Protein AF-A0A7C3UJN8-F1 (afdb_monomer_lite)

Structure (mmCIF, N/CA/C/O backbone):
data_AF-A0A7C3UJN8-F1
#
_entry.id   AF-A0A7C3UJN8-F1
#
loop_
_atom_site.group_PDB
_atom_site.id
_atom_site.type_symbol
_atom_site.label_atom_id
_atom_site.label_alt_id
_atom_site.label_comp_id
_atom_site.label_asym_id
_atom_site.label_entity_id
_atom_site.label_seq_id
_atom_site.pdbx_PDB_ins_code
_atom_site.Cartn_x
_atom_site.Cartn_y
_atom_site.Cartn_z
_atom_site.occupancy
_atom_site.B_iso_or_equiv
_atom_site.auth_seq_id
_atom_site.auth_comp_id
_atom_site.auth_asym_id
_atom_site.auth_atom_id
_atom_site.pdbx_PDB_model_num
ATOM 1 N N . MET A 1 1 ? -2.381 -11.479 0.825 1.00 77.56 1 MET A N 1
ATOM 2 C CA . MET A 1 1 ? -1.790 -10.178 0.413 1.00 77.56 1 MET A CA 1
ATOM 3 C C . MET A 1 1 ? -0.563 -10.328 -0.501 1.00 77.56 1 MET A C 1
ATOM 5 O O . MET A 1 1 ? -0.511 -9.658 -1.526 1.00 77.56 1 MET A O 1
ATOM 9 N N . ASN A 1 2 ? 0.397 -11.218 -0.202 1.00 81.31 2 ASN A N 1
ATOM 10 C CA . ASN A 1 2 ? 1.590 -11.424 -1.048 1.00 81.31 2 ASN A CA 1
ATOM 11 C C . ASN A 1 2 ? 1.284 -11.846 -2.494 1.00 81.31 2 ASN A C 1
ATOM 13 O O . ASN A 1 2 ? 1.947 -11.371 -3.415 1.00 81.31 2 ASN A O 1
ATOM 17 N N . ASP A 1 3 ? 0.260 -12.670 -2.714 1.00 87.62 3 ASP A N 1
ATOM 18 C CA . ASP A 1 3 ? -0.104 -13.118 -4.065 1.00 87.62 3 ASP A CA 1
ATOM 19 C C . ASP A 1 3 ? -0.568 -11.958 -4.951 1.00 87.62 3 ASP A C 1
ATOM 21 O O . ASP A 1 3 ? -0.129 -11.833 -6.093 1.00 87.62 3 ASP A O 1
ATOM 25 N N . THR A 1 4 ? -1.359 -11.036 -4.396 1.00 87.38 4 THR A N 1
ATOM 26 C CA . THR A 1 4 ? -1.788 -9.804 -5.073 1.00 87.38 4 THR A CA 1
ATOM 27 C C . THR A 1 4 ? -0.595 -8.928 -5.454 1.00 87.38 4 THR A C 1
ATOM 29 O O . THR A 1 4 ? -0.540 -8.397 -6.563 1.00 87.38 4 THR A O 1
ATOM 32 N N . LEU A 1 5 ? 0.397 -8.804 -4.566 1.00 85.44 5 LEU A N 1
ATOM 33 C CA . LEU A 1 5 ? 1.617 -8.037 -4.834 1.00 85.44 5 LEU A CA 1
ATOM 34 C C . LEU A 1 5 ? 2.455 -8.681 -5.941 1.00 85.44 5 LEU A C 1
ATOM 36 O O . LEU A 1 5 ? 2.930 -7.990 -6.842 1.00 85.44 5 LEU A O 1
ATOM 40 N N . ASN A 1 6 ? 2.618 -10.004 -5.898 1.00 88.62 6 ASN A N 1
ATOM 41 C CA . ASN A 1 6 ? 3.341 -10.751 -6.923 1.00 88.62 6 ASN A CA 1
ATOM 42 C C . ASN A 1 6 ? 2.654 -10.631 -8.285 1.00 88.62 6 ASN A C 1
ATOM 44 O O . ASN A 1 6 ? 3.326 -10.410 -9.294 1.00 88.62 6 ASN A O 1
ATOM 48 N N . PHE A 1 7 ? 1.324 -10.690 -8.306 1.00 90.75 7 PHE A N 1
ATOM 49 C CA . PHE A 1 7 ? 0.533 -10.479 -9.510 1.00 90.75 7 PHE A CA 1
ATOM 50 C C . PHE A 1 7 ? 0.689 -9.053 -10.060 1.00 90.75 7 PHE A C 1
ATOM 52 O O . PHE A 1 7 ? 0.970 -8.881 -11.244 1.00 90.75 7 PHE A O 1
ATOM 59 N N . ALA A 1 8 ? 0.629 -8.027 -9.206 1.00 88.69 8 ALA A N 1
ATOM 60 C CA . ALA A 1 8 ? 0.863 -6.642 -9.616 1.00 88.69 8 ALA A CA 1
ATOM 61 C C . ALA A 1 8 ? 2.279 -6.429 -10.190 1.00 88.69 8 ALA A C 1
ATOM 63 O O . ALA A 1 8 ? 2.447 -5.751 -11.203 1.00 88.69 8 ALA A O 1
ATOM 64 N N . ILE A 1 9 ? 3.305 -7.046 -9.589 1.00 87.50 9 ILE A N 1
ATOM 65 C CA . ILE A 1 9 ? 4.685 -7.006 -10.105 1.00 87.50 9 ILE A CA 1
ATOM 66 C C . ILE A 1 9 ? 4.787 -7.713 -11.459 1.00 87.50 9 ILE A C 1
ATOM 68 O O . ILE A 1 9 ? 5.512 -7.242 -12.337 1.00 87.50 9 ILE A O 1
ATOM 72 N N . LYS A 1 10 ? 4.093 -8.842 -11.631 1.00 90.81 10 LYS A N 1
ATOM 73 C CA . LYS A 1 10 ? 4.037 -9.561 -12.906 1.00 90.81 10 LYS A CA 1
ATOM 74 C C . LYS A 1 10 ? 3.455 -8.659 -13.997 1.00 90.81 10 LYS A C 1
ATOM 76 O O . LYS A 1 10 ? 4.122 -8.450 -15.006 1.00 90.81 10 LYS A O 1
ATOM 81 N N . LEU A 1 11 ? 2.301 -8.035 -13.747 1.00 89.94 11 LEU A N 1
ATOM 82 C CA . LEU A 1 11 ? 1.671 -7.103 -14.690 1.00 89.94 11 LEU A CA 1
ATOM 83 C C . LEU A 1 11 ? 2.565 -5.901 -15.014 1.00 89.94 11 LEU A C 1
ATOM 85 O O . LEU A 1 11 ? 2.700 -5.531 -16.177 1.00 89.94 11 LEU A O 1
ATOM 89 N N . MET A 1 12 ? 3.229 -5.329 -14.006 1.00 87.69 12 MET A N 1
ATOM 90 C CA . MET A 1 12 ? 4.186 -4.234 -14.197 1.00 87.69 12 MET A CA 1
ATOM 91 C C . MET A 1 12 ? 5.304 -4.613 -15.175 1.00 87.69 12 MET A C 1
ATOM 93 O O . MET A 1 12 ? 5.686 -3.804 -16.017 1.00 87.69 12 MET A O 1
ATOM 97 N N . LYS A 1 13 ? 5.831 -5.838 -15.076 1.00 84.94 13 LYS A N 1
ATOM 98 C CA . LYS A 1 13 ? 6.906 -6.317 -15.952 1.00 84.94 13 LYS A CA 1
ATOM 99 C C . LYS A 1 13 ? 6.413 -6.666 -17.353 1.00 84.94 13 LYS A C 1
ATOM 101 O O . LYS A 1 13 ? 7.090 -6.320 -18.313 1.00 84.94 13 LYS A O 1
ATOM 106 N N . GLU A 1 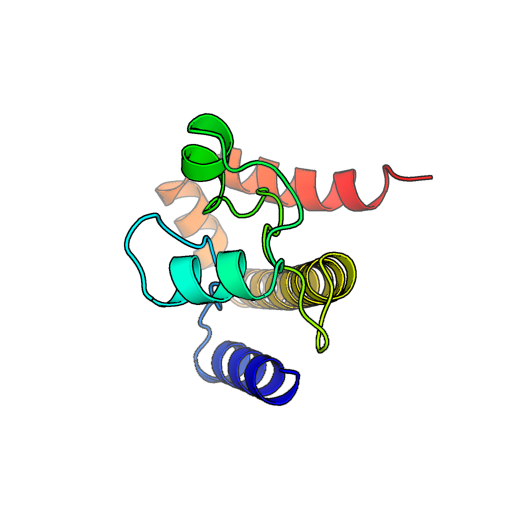14 ? 5.274 -7.347 -17.456 1.00 89.88 14 GLU A N 1
ATOM 107 C CA . GLU A 1 14 ? 4.733 -7.838 -18.731 1.00 89.88 14 GLU A CA 1
ATOM 108 C C . GLU A 1 14 ? 4.156 -6.711 -19.590 1.00 89.88 14 GLU A C 1
ATOM 110 O O . GLU A 1 14 ? 4.409 -6.665 -20.790 1.00 89.88 14 GLU A O 1
ATOM 115 N N . TYR A 1 15 ? 3.433 -5.774 -18.975 1.00 86.00 15 TYR A N 1
ATOM 116 C CA . TYR A 1 15 ? 2.697 -4.723 -19.687 1.00 86.00 15 TYR A CA 1
ATOM 117 C C . TYR A 1 15 ? 3.300 -3.327 -19.512 1.00 86.00 15 TYR A C 1
ATOM 119 O O . TYR A 1 15 ? 2.741 -2.350 -20.000 1.00 86.00 15 TYR A O 1
ATOM 127 N N . ASN A 1 16 ? 4.433 -3.206 -18.812 1.00 80.38 16 ASN A N 1
ATOM 128 C CA . ASN A 1 16 ? 5.088 -1.927 -18.521 1.00 80.38 16 ASN A CA 1
ATOM 129 C C . ASN A 1 16 ? 4.160 -0.890 -17.845 1.00 80.38 16 ASN A C 1
ATOM 131 O O . ASN A 1 16 ? 4.263 0.314 -18.081 1.00 80.38 16 ASN A O 1
ATOM 135 N N . VAL A 1 17 ? 3.244 -1.358 -16.994 1.00 80.12 17 VAL A N 1
ATOM 136 C CA . VAL A 1 17 ? 2.294 -0.512 -16.253 1.00 80.12 17 VAL A CA 1
ATOM 137 C C . VAL A 1 17 ? 2.823 -0.173 -14.863 1.00 80.12 17 VAL A C 1
ATOM 139 O O . VAL A 1 17 ? 3.532 -0.967 -14.252 1.00 80.12 17 VAL A O 1
ATOM 142 N N . THR A 1 18 ? 2.471 0.997 -14.327 1.00 78.75 18 THR A N 1
ATOM 143 C CA . THR A 1 18 ? 2.816 1.358 -12.941 1.00 78.75 18 THR A CA 1
ATOM 144 C C . THR A 1 18 ? 1.664 0.970 -12.012 1.00 78.75 18 THR A C 1
ATOM 146 O O . THR A 1 18 ? 0.571 1.509 -12.176 1.00 78.75 18 THR A O 1
ATOM 149 N N . PRO A 1 19 ? 1.871 0.059 -11.046 1.00 81.81 19 PRO A N 1
ATOM 150 C CA . PRO A 1 19 ? 0.821 -0.313 -10.109 1.00 81.81 19 PRO A CA 1
ATOM 151 C C . PRO A 1 19 ? 0.533 0.838 -9.137 1.00 81.81 19 PRO A C 1
ATOM 153 O O . PRO A 1 19 ? 1.456 1.393 -8.536 1.00 81.81 19 PRO A O 1
ATOM 156 N N . LEU A 1 20 ? -0.749 1.175 -8.982 1.00 78.81 20 LEU A N 1
ATOM 157 C CA . LEU A 1 20 ? -1.231 2.154 -8.012 1.00 78.81 20 LEU A CA 1
ATOM 158 C C . LEU A 1 20 ? -1.652 1.426 -6.731 1.00 78.81 20 LEU A C 1
ATOM 160 O O . LEU A 1 20 ? -2.442 0.485 -6.785 1.00 78.81 20 LEU A O 1
ATOM 164 N N . PHE A 1 21 ? -1.143 1.871 -5.585 1.00 77.38 21 PHE A N 1
ATOM 165 C CA . PHE A 1 21 ? -1.525 1.335 -4.281 1.00 77.38 21 PHE A CA 1
ATOM 166 C C . PHE A 1 21 ? -2.235 2.417 -3.476 1.00 77.38 21 PHE A C 1
ATOM 168 O O . PHE A 1 21 ? -1.635 3.434 -3.136 1.00 77.38 21 PHE A O 1
ATOM 175 N N . SER A 1 22 ? -3.504 2.182 -3.156 1.00 76.12 22 SER A N 1
ATOM 176 C CA . SER A 1 22 ? -4.288 3.024 -2.256 1.00 76.12 22 SER A CA 1
ATOM 177 C C . SER A 1 22 ? -4.451 2.334 -0.910 1.00 76.12 22 SER A C 1
ATOM 179 O O . SER A 1 22 ? -4.727 1.134 -0.850 1.00 76.12 22 SER A O 1
ATOM 181 N N . ARG A 1 23 ? -4.329 3.095 0.177 1.00 76.81 23 ARG A N 1
ATOM 182 C CA . ARG A 1 23 ? -4.761 2.619 1.493 1.00 76.81 23 ARG A CA 1
ATOM 183 C C . ARG A 1 23 ? -6.257 2.800 1.638 1.00 76.81 23 ARG A C 1
ATOM 185 O O . ARG A 1 23 ? -6.831 3.735 1.086 1.00 76.81 23 ARG A O 1
ATOM 192 N N . LEU A 1 24 ? -6.861 1.897 2.396 1.00 79.00 24 LEU A N 1
ATOM 193 C CA . LEU A 1 24 ? -8.271 1.979 2.716 1.00 79.00 24 LEU A CA 1
ATOM 194 C C . LEU A 1 24 ? -8.511 3.139 3.688 1.00 79.00 24 LEU A C 1
ATOM 196 O O . LEU A 1 24 ? -7.987 3.152 4.801 1.00 79.00 24 LEU A O 1
ATOM 200 N N . LEU A 1 25 ? -9.338 4.087 3.259 1.00 80.19 25 LEU A N 1
ATOM 201 C CA . LEU A 1 25 ? -9.942 5.097 4.114 1.00 80.19 25 LEU A CA 1
ATOM 202 C C . LEU A 1 25 ? -11.391 4.661 4.393 1.00 80.19 25 LEU A C 1
ATOM 204 O O . LEU A 1 25 ? -12.205 4.697 3.468 1.00 80.19 25 LEU A O 1
ATOM 208 N N . PRO A 1 26 ? -11.739 4.238 5.623 1.00 79.75 26 PRO A N 1
ATOM 209 C CA . PRO A 1 26 ? -13.116 3.894 5.965 1.00 79.75 26 PRO A CA 1
ATOM 210 C C . PRO A 1 26 ? -13.973 5.166 5.965 1.00 79.75 26 PRO A C 1
ATOM 212 O O . PRO A 1 26 ? -13.951 5.956 6.909 1.00 79.75 26 PRO A O 1
ATOM 215 N N . MET A 1 27 ? -14.697 5.396 4.871 1.00 82.25 27 MET A N 1
ATOM 216 C CA . MET A 1 27 ? -15.532 6.583 4.701 1.00 82.25 27 MET A CA 1
ATOM 217 C C . MET A 1 27 ? -16.836 6.465 5.491 1.00 82.25 27 MET A C 1
ATOM 219 O O . MET A 1 27 ? -17.482 5.417 5.467 1.00 82.25 27 MET A O 1
ATOM 223 N N . LEU A 1 28 ? -17.250 7.560 6.135 1.00 83.12 28 LEU A N 1
ATOM 224 C CA . LEU A 1 28 ? -18.524 7.638 6.855 1.00 83.12 28 LEU A CA 1
ATOM 225 C C . LEU A 1 28 ? -19.686 7.145 5.985 1.00 83.12 28 LEU A C 1
ATOM 227 O O . LEU A 1 28 ? -19.821 7.554 4.833 1.00 83.12 28 LEU A O 1
ATOM 231 N N . GLY A 1 29 ? -20.524 6.277 6.553 1.00 83.44 29 GLY A N 1
ATOM 232 C CA . GLY A 1 29 ? -21.698 5.719 5.876 1.00 83.44 29 GLY A CA 1
ATOM 233 C C . GLY A 1 29 ? -21.418 4.514 4.974 1.00 83.44 29 GLY A C 1
ATOM 234 O O . GLY A 1 29 ? -22.359 3.951 4.424 1.00 83.44 29 GLY A O 1
ATOM 235 N N . THR A 1 30 ? -20.160 4.084 4.832 1.00 88.88 30 THR A N 1
ATOM 236 C CA . THR A 1 30 ? -19.838 2.816 4.158 1.00 88.88 30 THR A CA 1
ATOM 237 C C . THR A 1 30 ? -19.969 1.631 5.111 1.00 88.88 30 THR A C 1
ATOM 239 O O . THR A 1 30 ? -19.743 1.753 6.314 1.00 88.88 30 THR A O 1
ATOM 242 N N . GLU A 1 31 ? -20.275 0.452 4.570 1.00 91.31 31 GLU A N 1
ATOM 243 C CA . GLU A 1 31 ? -20.301 -0.797 5.345 1.00 91.31 31 GLU A CA 1
ATOM 244 C C . GLU A 1 31 ? -18.950 -1.069 6.022 1.00 91.31 31 GLU A C 1
ATOM 246 O O . GLU A 1 31 ? -18.885 -1.413 7.199 1.00 91.31 31 GLU A O 1
ATOM 251 N N . VAL A 1 32 ? -17.860 -0.795 5.303 1.00 87.56 32 VAL A N 1
ATOM 252 C CA . VAL A 1 32 ? -16.490 -0.897 5.813 1.00 87.56 32 VAL A CA 1
ATOM 253 C C . VAL A 1 32 ? -16.273 -0.012 7.041 1.00 87.56 32 VAL A C 1
ATOM 255 O O . VAL A 1 32 ? -15.622 -0.442 7.989 1.00 87.56 32 VAL A O 1
ATOM 258 N N . TYR A 1 33 ? -16.817 1.208 7.052 1.00 87.88 33 TYR A N 1
ATOM 259 C CA . TYR A 1 33 ? -16.739 2.085 8.219 1.00 87.88 33 TYR A CA 1
ATOM 260 C C . TYR A 1 33 ? -17.504 1.516 9.414 1.00 87.88 33 TYR A C 1
ATOM 262 O O . TYR A 1 33 ? -16.966 1.505 10.519 1.00 87.88 33 TYR A O 1
ATOM 270 N N . ASN A 1 34 ? -18.713 0.996 9.194 1.00 90.06 34 ASN A N 1
ATOM 271 C CA . ASN A 1 34 ? -19.517 0.410 10.267 1.00 90.06 34 ASN A CA 1
ATOM 272 C C . ASN A 1 34 ? -18.800 -0.785 10.907 1.00 90.06 34 ASN A C 1
ATOM 274 O O . ASN A 1 34 ? -18.654 -0.824 12.126 1.00 90.06 34 ASN A O 1
ATOM 278 N N . ILE A 1 35 ? -18.262 -1.693 10.087 1.00 90.69 35 ILE A N 1
ATOM 279 C CA . ILE A 1 35 ? -17.501 -2.858 10.557 1.00 90.69 35 ILE A CA 1
ATOM 280 C C . ILE A 1 35 ? -16.220 -2.419 11.275 1.00 90.69 35 ILE A C 1
ATOM 282 O O . ILE A 1 35 ? -15.881 -2.958 12.326 1.00 90.69 35 ILE A O 1
ATOM 286 N N . ALA A 1 36 ? -15.497 -1.436 10.732 1.00 88.50 36 ALA A N 1
ATOM 287 C CA . ALA A 1 36 ? -14.257 -0.960 11.336 1.00 88.50 36 ALA A CA 1
ATOM 288 C C . ALA A 1 36 ? -14.489 -0.284 12.699 1.00 88.50 36 ALA A C 1
ATOM 290 O O . ALA A 1 36 ? -13.642 -0.401 13.583 1.00 88.50 36 ALA A O 1
ATOM 291 N N . ILE A 1 37 ? -15.629 0.390 12.889 1.00 88.19 37 ILE A N 1
ATOM 292 C CA . ILE A 1 37 ? -16.047 0.936 14.187 1.00 88.19 37 ILE A CA 1
ATOM 293 C C . ILE A 1 37 ? -16.466 -0.185 15.140 1.00 88.19 37 ILE A C 1
ATOM 295 O O . ILE A 1 37 ? -15.977 -0.225 16.266 1.00 88.19 37 ILE A O 1
ATOM 299 N N . GLU A 1 38 ? -17.332 -1.099 14.694 1.00 90.50 38 GLU A N 1
ATOM 300 C CA . GLU A 1 38 ? -17.848 -2.209 15.507 1.00 90.50 38 GLU A CA 1
ATOM 301 C C . GLU A 1 38 ? -16.718 -3.079 16.063 1.00 90.50 38 GLU A C 1
ATOM 303 O O . GLU A 1 38 ? -16.725 -3.452 17.234 1.00 90.50 38 GLU A O 1
ATOM 308 N N . ARG A 1 39 ? -15.712 -3.356 15.231 1.00 89.25 39 ARG A N 1
ATOM 309 C CA . ARG A 1 39 ? -14.565 -4.194 15.593 1.00 89.25 39 ARG A CA 1
ATOM 310 C C . ARG A 1 39 ? -13.403 -3.426 16.221 1.00 89.25 39 ARG A C 1
ATOM 312 O O . ARG A 1 39 ? -12.392 -4.032 16.559 1.00 89.25 39 ARG A O 1
ATOM 319 N N . GLY A 1 40 ? -13.516 -2.105 16.365 1.00 87.12 40 GLY A N 1
ATOM 320 C CA . GLY A 1 40 ? -12.451 -1.276 16.934 1.00 87.12 40 GLY A CA 1
ATOM 321 C C . GLY A 1 40 ? -11.172 -1.231 16.088 1.00 87.12 40 GLY A C 1
ATOM 322 O O . GLY A 1 40 ? -10.096 -0.989 16.622 1.00 87.12 40 GLY A O 1
ATOM 323 N N . TYR A 1 41 ? -11.273 -1.446 14.775 1.00 88.88 41 TYR A N 1
ATOM 324 C CA . TYR A 1 41 ? -10.129 -1.472 13.854 1.00 88.88 41 TYR A CA 1
ATOM 325 C C . TYR A 1 41 ? -9.577 -0.079 13.516 1.00 88.88 41 TYR A C 1
ATOM 327 O O . TYR A 1 41 ? -8.541 0.040 12.865 1.00 88.88 41 TYR A O 1
ATOM 335 N N . ILE A 1 42 ? -10.255 0.993 13.930 1.00 85.00 42 ILE A N 1
ATOM 336 C CA . ILE A 1 42 ? -9.813 2.371 13.698 1.00 85.00 42 ILE A CA 1
ATOM 337 C C . ILE A 1 42 ? -8.856 2.799 14.817 1.00 85.00 42 ILE A C 1
ATOM 339 O O . ILE A 1 42 ? -9.287 3.052 15.941 1.00 85.00 42 ILE A O 1
ATOM 343 N N . ASN A 1 43 ? -7.561 2.925 14.502 1.00 75.88 43 ASN A N 1
ATOM 344 C CA . ASN A 1 43 ? -6.523 3.195 15.513 1.00 75.88 43 ASN A CA 1
ATOM 345 C C . ASN A 1 43 ? -6.471 4.661 15.995 1.00 75.88 43 ASN A C 1
ATOM 347 O O . ASN A 1 43 ? -5.804 4.971 16.981 1.00 75.88 43 ASN A O 1
ATOM 351 N N . GLN A 1 44 ? -7.161 5.576 15.305 1.00 73.88 44 GLN A N 1
ATOM 352 C CA . GLN A 1 44 ? -7.139 7.003 15.613 1.00 73.88 44 GLN A CA 1
ATOM 353 C C . GLN A 1 44 ? -8.472 7.681 15.316 1.00 73.88 44 GLN A C 1
ATOM 355 O O . GLN A 1 44 ? -9.215 7.292 14.417 1.00 73.88 44 GLN A O 1
ATOM 360 N N . LYS A 1 45 ? -8.763 8.763 16.044 1.00 73.81 45 LYS A N 1
ATOM 361 C CA . LYS A 1 45 ? -9.986 9.540 15.834 1.00 73.81 45 LYS A CA 1
ATOM 362 C C . LYS A 1 45 ? -10.029 10.081 14.402 1.00 73.81 45 LYS A C 1
ATOM 364 O O . LYS A 1 45 ? -9.164 10.851 13.991 1.00 73.81 45 LYS A O 1
ATOM 369 N N . LEU A 1 46 ? -11.073 9.718 13.662 1.00 75.38 46 LEU A N 1
AT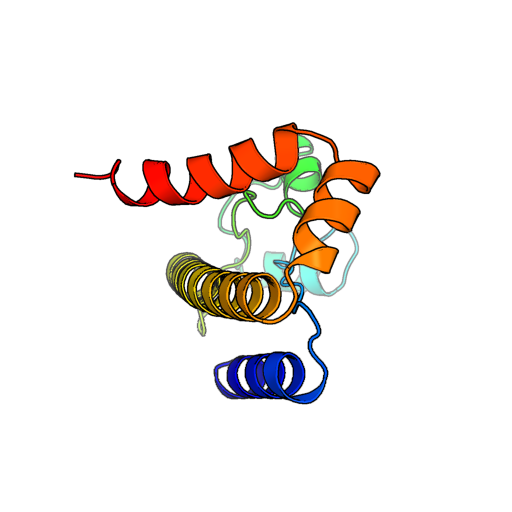OM 370 C CA . LEU A 1 46 ? -11.311 10.204 12.307 1.00 75.38 46 LEU A CA 1
ATOM 371 C C . LEU A 1 46 ? -11.744 11.678 12.341 1.00 75.38 46 LEU A C 1
ATOM 373 O O . LEU A 1 46 ? -12.915 11.993 12.547 1.00 75.38 46 LEU A O 1
ATOM 377 N N . THR A 1 47 ? -10.794 12.595 12.166 1.00 76.75 47 THR A N 1
ATOM 378 C CA . THR A 1 47 ? -11.076 14.026 11.978 1.00 76.75 47 THR A CA 1
ATOM 379 C C . THR A 1 47 ? -11.292 14.345 10.498 1.00 76.75 47 THR A C 1
ATOM 381 O O . THR A 1 47 ? -10.834 13.611 9.621 1.00 76.75 47 THR A O 1
ATOM 384 N N . GLN A 1 48 ? -11.956 15.467 10.199 1.00 75.50 48 GLN A N 1
ATOM 385 C CA . GLN A 1 48 ? -12.136 15.934 8.816 1.00 75.50 48 GLN A CA 1
ATOM 386 C C . GLN A 1 48 ? -10.796 16.106 8.083 1.00 75.50 48 GLN A C 1
ATOM 388 O O . GLN A 1 48 ? -10.686 15.763 6.910 1.00 75.50 48 GLN A O 1
ATOM 393 N N . GLU A 1 49 ? -9.757 16.567 8.784 1.00 74.81 49 GLU A N 1
ATOM 394 C CA . GLU A 1 49 ? -8.408 16.708 8.230 1.00 74.81 49 GLU A CA 1
ATOM 395 C C . GLU A 1 49 ? -7.791 15.351 7.857 1.00 74.81 49 GLU A C 1
ATOM 397 O O . GLU A 1 49 ? -7.209 15.203 6.782 1.00 74.81 49 GLU A O 1
ATOM 402 N N . ILE A 1 50 ? -7.960 14.337 8.711 1.00 72.69 50 ILE A N 1
ATOM 403 C CA . ILE A 1 50 ? -7.484 12.975 8.445 1.00 72.69 50 ILE A CA 1
ATOM 404 C C . ILE A 1 50 ? -8.254 12.355 7.278 1.00 72.69 50 ILE A C 1
ATOM 406 O O . ILE A 1 50 ? -7.638 11.742 6.411 1.00 72.69 50 ILE A O 1
ATOM 410 N N . MET A 1 51 ? -9.572 12.557 7.197 1.00 72.94 51 MET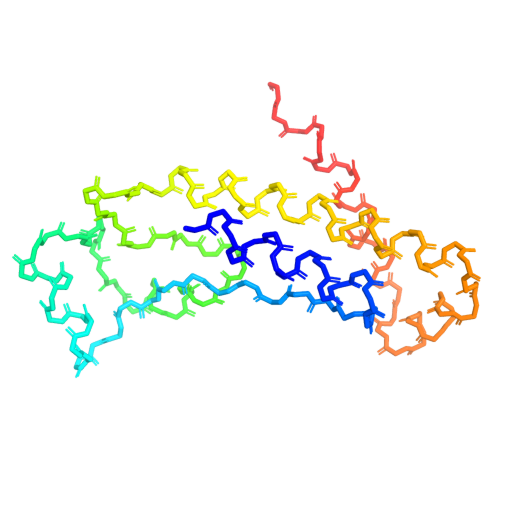 A N 1
ATOM 411 C CA . MET A 1 51 ? -10.363 12.092 6.053 1.00 72.94 51 MET A CA 1
ATOM 412 C C . MET A 1 51 ? -9.939 12.773 4.748 1.00 72.94 51 MET A C 1
ATOM 414 O O . MET A 1 51 ? -9.807 12.104 3.727 1.00 72.94 51 MET A O 1
ATOM 418 N N . ALA A 1 52 ? -9.641 14.074 4.781 1.00 72.31 52 ALA A N 1
ATOM 419 C CA . ALA A 1 52 ? -9.146 14.801 3.613 1.00 72.31 52 ALA A CA 1
ATOM 420 C C . ALA A 1 52 ? -7.757 14.313 3.153 1.00 72.31 52 ALA A C 1
ATOM 422 O O . ALA A 1 52 ? -7.438 14.364 1.965 1.00 72.31 52 ALA A O 1
ATOM 423 N N . ARG A 1 53 ? -6.923 13.819 4.079 1.00 66.81 53 ARG A N 1
ATOM 424 C CA . ARG A 1 53 ? -5.564 13.323 3.796 1.00 66.81 53 ARG A CA 1
ATOM 425 C C . ARG A 1 53 ? -5.465 11.809 3.602 1.00 66.81 53 ARG A C 1
ATOM 427 O O . ARG A 1 53 ? -4.440 11.341 3.110 1.00 66.81 53 ARG A O 1
ATOM 434 N N . GLY A 1 54 ? -6.493 11.041 3.960 1.00 61.56 54 GLY A N 1
ATOM 435 C CA . GLY A 1 54 ? -6.438 9.576 4.041 1.00 61.56 54 GLY A CA 1
ATOM 436 C C . GLY A 1 54 ? -6.099 8.876 2.722 1.00 61.56 54 GLY A C 1
ATOM 437 O O . GLY A 1 54 ? -5.474 7.819 2.736 1.00 61.56 54 GLY A O 1
ATOM 438 N N . ASN A 1 55 ? -6.409 9.512 1.587 1.00 57.94 55 ASN A N 1
ATOM 439 C CA . ASN A 1 55 ? -6.121 8.988 0.246 1.00 57.94 55 ASN A CA 1
ATOM 440 C C . ASN A 1 55 ? -4.759 9.421 -0.326 1.00 57.94 55 ASN A C 1
ATOM 442 O O . ASN A 1 55 ? -4.424 9.055 -1.450 1.00 57.94 55 ASN A O 1
ATOM 446 N N . GLN A 1 56 ? -3.960 10.205 0.404 1.00 59.91 56 GLN A N 1
ATOM 447 C CA . GLN A 1 56 ? -2.635 10.604 -0.071 1.00 59.91 56 GLN A CA 1
ATOM 448 C C . GLN A 1 56 ? -1.635 9.446 0.072 1.00 59.91 56 GLN A C 1
ATOM 450 O O . GLN A 1 56 ? -1.661 8.695 1.052 1.00 59.91 56 GLN A O 1
ATOM 455 N N . GLU A 1 57 ? -0.690 9.335 -0.869 1.00 51.00 57 GLU A N 1
ATOM 456 C CA . GLU A 1 57 ? 0.404 8.345 -0.825 1.00 51.00 57 GLU A CA 1
ATOM 457 C C . GLU A 1 57 ? 1.234 8.436 0.475 1.00 51.00 57 GLU A C 1
ATOM 459 O O . GLU A 1 57 ? 1.812 7.448 0.919 1.00 51.00 57 GLU A O 1
ATOM 464 N N . THR A 1 58 ? 1.245 9.606 1.125 1.00 50.28 58 THR A N 1
ATOM 465 C CA . THR A 1 58 ? 1.907 9.903 2.410 1.00 50.28 58 THR A CA 1
ATOM 466 C C . THR A 1 58 ? 0.961 9.966 3.612 1.00 50.28 58 THR A C 1
ATOM 468 O O . THR A 1 58 ? 1.402 10.300 4.704 1.00 50.28 58 THR A O 1
ATOM 471 N N . GLY A 1 59 ? -0.329 9.668 3.439 1.00 56.25 59 GLY A N 1
ATOM 472 C CA . GLY A 1 59 ? -1.297 9.537 4.537 1.00 56.25 59 GLY A CA 1
ATOM 473 C C . GLY A 1 59 ? -0.897 8.513 5.615 1.00 56.25 59 GLY A C 1
ATOM 474 O O . GLY A 1 59 ? 0.156 7.881 5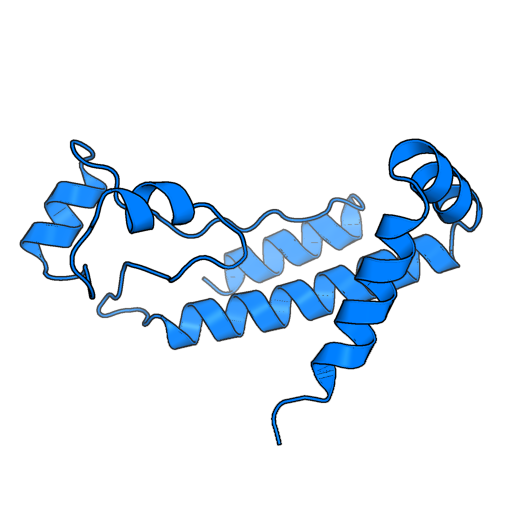.550 1.00 56.25 59 GLY A O 1
ATOM 475 N N . ILE A 1 60 ? -1.748 8.330 6.616 1.00 63.97 60 ILE A N 1
ATOM 476 C CA . ILE A 1 60 ? -1.564 7.367 7.711 1.00 63.97 60 ILE A CA 1
ATOM 477 C C . ILE A 1 60 ? -2.518 6.197 7.444 1.00 63.97 60 ILE A C 1
ATOM 479 O O . ILE A 1 60 ? -3.642 6.433 7.002 1.00 63.97 60 ILE A O 1
ATOM 483 N N . SER A 1 61 ? -2.085 4.945 7.642 1.00 67.38 61 SER A N 1
ATOM 484 C CA . SER A 1 61 ? -3.033 3.820 7.604 1.00 67.38 61 SER A CA 1
ATOM 485 C C . SER A 1 61 ? -3.948 3.931 8.817 1.00 67.38 61 SER A C 1
ATOM 487 O O . SER A 1 61 ? -3.460 4.051 9.933 1.00 67.38 61 SER A O 1
ATOM 489 N N . LEU A 1 62 ? -5.259 3.944 8.592 1.00 74.19 62 LEU A N 1
ATOM 490 C CA . LEU A 1 62 ? -6.246 4.201 9.647 1.00 74.19 62 LEU A CA 1
ATOM 491 C C . LEU A 1 62 ? -6.860 2.926 10.213 1.00 74.19 62 LEU A C 1
ATOM 493 O O . LEU A 1 62 ? -7.612 3.001 11.179 1.00 74.19 62 LEU A O 1
ATOM 497 N N . VAL A 1 63 ? -6.578 1.790 9.574 1.00 80.12 63 VAL A N 1
ATOM 498 C CA . VAL A 1 63 ? -7.194 0.499 9.859 1.00 80.12 63 VAL A CA 1
ATOM 499 C C . VAL A 1 63 ? -6.112 -0.487 10.269 1.00 80.12 63 VAL A C 1
ATOM 501 O O . VAL A 1 63 ? -5.167 -0.725 9.512 1.00 80.12 63 VAL A O 1
ATOM 504 N N . GLU A 1 64 ? -6.286 -1.061 11.451 1.00 85.19 64 GLU A N 1
ATOM 505 C CA . GLU A 1 64 ? -5.503 -2.168 11.987 1.00 85.19 64 GLU A CA 1
ATOM 506 C C . GLU A 1 64 ? -6.455 -3.314 12.295 1.00 85.19 64 GLU A C 1
ATOM 508 O O . GLU A 1 64 ? -7.516 -3.115 12.881 1.00 85.19 64 GLU A O 1
ATOM 513 N N . THR A 1 65 ? -6.098 -4.510 11.850 1.00 85.44 65 THR A N 1
ATOM 514 C CA . THR A 1 65 ? -6.921 -5.706 12.015 1.00 85.44 65 THR A CA 1
ATOM 515 C C . THR A 1 65 ? -6.107 -6.797 12.695 1.00 85.44 65 THR A C 1
ATOM 517 O O . THR A 1 65 ? -4.897 -6.670 12.876 1.00 85.44 65 THR A O 1
ATOM 520 N N . GLU A 1 66 ? -6.760 -7.903 13.030 1.00 85.44 66 GLU A N 1
ATOM 521 C CA . GLU A 1 66 ? -6.094 -9.100 13.558 1.00 85.44 66 GLU A CA 1
ATOM 522 C C . GLU A 1 66 ? -5.081 -9.703 12.567 1.00 85.44 66 GLU A C 1
ATOM 524 O O . GLU A 1 66 ? -4.138 -10.372 12.980 1.00 85.44 66 GLU A O 1
ATOM 529 N N . GLU A 1 67 ? -5.251 -9.453 11.264 1.00 84.00 67 GLU A N 1
ATOM 530 C CA . GLU A 1 67 ? -4.409 -10.025 10.209 1.00 84.00 67 GLU A CA 1
ATOM 531 C C . GLU A 1 67 ? -3.240 -9.122 9.795 1.00 84.00 67 GLU A C 1
ATOM 533 O O . GLU A 1 67 ? -2.267 -9.603 9.212 1.00 84.00 67 GLU A O 1
ATOM 538 N N . PHE A 1 68 ? -3.335 -7.812 10.040 1.00 84.19 68 PHE A N 1
ATOM 539 C CA . PHE A 1 68 ? -2.302 -6.855 9.651 1.00 84.19 68 PHE A CA 1
ATOM 540 C C . PHE A 1 68 ? -2.370 -5.570 10.472 1.00 84.19 68 PHE A C 1
ATOM 542 O O . PHE A 1 68 ? -3.446 -5.033 10.751 1.00 84.19 68 PHE A O 1
ATOM 549 N N . ASN A 1 69 ? -1.196 -5.017 10.766 1.00 85.19 69 ASN A N 1
ATOM 550 C CA . ASN A 1 69 ? -1.057 -3.706 11.387 1.00 85.19 69 ASN A CA 1
ATOM 551 C C . ASN A 1 69 ? -0.588 -2.638 10.378 1.00 85.19 69 ASN A C 1
ATOM 553 O O . ASN A 1 69 ? -0.246 -2.909 9.220 1.00 85.19 69 ASN A O 1
ATOM 557 N N . THR A 1 70 ? -0.537 -1.386 10.832 1.00 79.88 70 THR A N 1
ATOM 558 C CA . THR A 1 70 ? -0.060 -0.251 10.028 1.00 79.88 70 THR A CA 1
ATOM 559 C C . THR A 1 70 ? 1.397 -0.416 9.570 1.00 79.88 70 THR A C 1
ATOM 561 O O . THR A 1 70 ? 1.760 0.003 8.466 1.00 79.88 70 THR A O 1
ATOM 564 N N . GLY A 1 71 ? 2.243 -1.038 10.393 1.00 81.69 71 GLY A N 1
ATOM 565 C CA . GLY A 1 71 ? 3.641 -1.335 10.082 1.00 81.69 71 GLY A CA 1
ATOM 566 C C . GLY A 1 71 ? 3.798 -2.306 8.911 1.00 81.69 71 GLY A C 1
ATOM 567 O O . GLY A 1 71 ? 4.604 -2.046 8.015 1.00 81.69 71 GLY A O 1
ATOM 568 N N . ASP A 1 72 ? 2.983 -3.358 8.863 1.00 84.00 72 ASP A N 1
ATOM 569 C CA . ASP A 1 72 ? 2.987 -4.360 7.794 1.00 84.00 72 ASP A CA 1
ATOM 570 C C . ASP A 1 72 ? 2.639 -3.716 6.446 1.00 84.00 72 ASP A C 1
ATOM 572 O O . ASP A 1 72 ? 3.342 -3.905 5.446 1.00 84.00 72 ASP A O 1
ATOM 576 N N . ILE A 1 73 ? 1.605 -2.866 6.429 1.00 82.31 73 ILE A N 1
ATOM 577 C CA . ILE A 1 73 ? 1.201 -2.114 5.234 1.00 82.31 73 ILE A CA 1
ATOM 578 C C . ILE A 1 73 ? 2.320 -1.162 4.792 1.00 82.31 73 ILE A C 1
ATOM 580 O O . ILE A 1 73 ? 2.664 -1.109 3.608 1.00 82.31 73 ILE A O 1
ATOM 584 N N . ASN A 1 74 ? 2.934 -0.431 5.726 1.00 81.00 74 ASN A N 1
ATOM 585 C CA . ASN A 1 74 ? 4.022 0.497 5.412 1.00 81.00 74 ASN A CA 1
ATOM 586 C C . ASN A 1 74 ? 5.261 -0.226 4.857 1.00 81.00 74 ASN A C 1
ATOM 588 O O . ASN A 1 74 ? 5.884 0.256 3.904 1.00 81.00 74 ASN A O 1
ATOM 592 N N . ALA A 1 75 ? 5.605 -1.395 5.402 1.00 84.38 75 ALA A N 1
ATOM 593 C CA . ALA A 1 75 ? 6.704 -2.219 4.910 1.00 84.38 75 ALA A CA 1
ATOM 594 C C . ALA A 1 75 ? 6.448 -2.695 3.471 1.00 84.38 75 ALA A C 1
ATOM 596 O O . ALA A 1 75 ? 7.331 -2.587 2.610 1.00 84.38 75 ALA A O 1
ATOM 597 N N . ILE A 1 76 ? 5.222 -3.140 3.183 1.00 84.81 76 ILE A N 1
ATOM 598 C CA . ILE A 1 76 ? 4.789 -3.542 1.841 1.00 84.81 76 ILE A CA 1
ATOM 599 C C . ILE A 1 76 ? 4.886 -2.373 0.862 1.00 84.81 76 ILE A C 1
ATOM 601 O O . ILE A 1 76 ? 5.495 -2.511 -0.202 1.00 84.81 76 ILE A O 1
ATOM 605 N N . LEU A 1 77 ? 4.349 -1.205 1.223 1.00 81.00 77 LEU A N 1
ATOM 606 C CA . LEU A 1 77 ? 4.394 -0.013 0.375 1.00 81.00 77 LEU A CA 1
ATOM 607 C C . LEU A 1 77 ? 5.835 0.419 0.084 1.00 81.00 77 LEU A C 1
ATOM 609 O O . LEU A 1 77 ? 6.170 0.714 -1.065 1.00 81.00 77 LEU A O 1
ATOM 613 N N . LYS A 1 78 ? 6.722 0.393 1.087 1.00 83.00 78 LYS A N 1
ATOM 614 C CA . LYS A 1 78 ? 8.148 0.714 0.917 1.00 83.00 78 LYS A CA 1
ATOM 615 C C . LYS A 1 78 ? 8.834 -0.264 -0.039 1.00 83.00 78 LYS A C 1
ATOM 617 O O . LYS A 1 78 ? 9.562 0.159 -0.943 1.00 83.00 78 LYS A O 1
ATOM 622 N N . ALA A 1 79 ? 8.579 -1.563 0.118 1.00 83.94 79 ALA A N 1
ATOM 623 C CA . ALA A 1 79 ? 9.120 -2.595 -0.760 1.00 83.94 79 ALA A CA 1
ATOM 624 C C . ALA A 1 79 ? 8.612 -2.445 -2.204 1.00 83.94 79 ALA A C 1
ATOM 626 O O . ALA A 1 79 ? 9.402 -2.537 -3.150 1.00 83.94 79 ALA A O 1
ATOM 627 N N . MET A 1 80 ? 7.319 -2.162 -2.381 1.00 82.19 80 MET A N 1
ATOM 628 C CA . MET A 1 80 ? 6.715 -1.942 -3.696 1.00 82.19 80 MET A CA 1
ATOM 629 C C . MET A 1 80 ? 7.257 -0.687 -4.366 1.00 82.19 80 MET A C 1
ATOM 631 O O . MET A 1 80 ? 7.695 -0.758 -5.512 1.00 82.19 80 MET A O 1
ATOM 635 N N . ARG A 1 81 ? 7.345 0.434 -3.645 1.00 82.12 81 ARG A N 1
ATOM 636 C CA . ARG A 1 81 ? 7.910 1.685 -4.165 1.00 82.12 81 ARG A CA 1
ATOM 637 C C . ARG A 1 81 ? 9.340 1.497 -4.663 1.00 82.12 81 ARG A C 1
ATOM 639 O O . ARG A 1 81 ? 9.671 1.969 -5.747 1.00 82.12 81 ARG A O 1
ATOM 646 N N . LYS A 1 82 ? 10.168 0.749 -3.922 1.00 84.62 82 LYS A N 1
ATOM 647 C CA . LYS A 1 82 ? 11.535 0.404 -4.340 1.00 84.62 82 LYS A CA 1
ATOM 648 C C . LYS A 1 82 ? 11.533 -0.385 -5.654 1.00 84.62 82 LYS A C 1
ATOM 650 O O . LYS A 1 82 ? 12.252 -0.022 -6.581 1.00 84.62 82 LYS A O 1
ATOM 655 N N . LYS A 1 83 ? 10.712 -1.436 -5.766 1.00 84.50 83 LYS A N 1
ATOM 656 C CA . LYS A 1 83 ? 10.617 -2.260 -6.987 1.00 84.50 83 LYS A CA 1
ATOM 657 C C . LYS A 1 83 ? 10.129 -1.453 -8.192 1.00 84.50 83 LYS A C 1
ATOM 659 O O . LYS A 1 83 ? 10.744 -1.527 -9.254 1.00 84.50 83 LYS A O 1
ATOM 664 N N . THR A 1 84 ? 9.074 -0.660 -8.016 1.00 83.62 84 THR A N 1
ATOM 665 C CA . THR A 1 84 ? 8.524 0.210 -9.062 1.00 83.62 84 THR A CA 1
ATOM 666 C C . THR A 1 84 ? 9.551 1.245 -9.515 1.00 83.62 84 THR A C 1
ATOM 668 O O . THR A 1 84 ? 9.712 1.456 -10.713 1.00 83.62 84 THR A O 1
ATOM 671 N N . PHE A 1 85 ? 10.310 1.833 -8.587 1.00 82.44 85 PHE A N 1
ATOM 672 C CA . PHE A 1 85 ? 11.372 2.786 -8.911 1.00 82.44 85 PHE A CA 1
ATOM 673 C C . PHE A 1 85 ? 12.465 2.164 -9.788 1.00 82.44 85 PHE A C 1
ATOM 675 O O . PHE A 1 85 ? 12.800 2.719 -10.832 1.00 82.44 85 PHE A O 1
ATOM 682 N N . PHE A 1 86 ? 12.989 0.990 -9.416 1.00 83.56 86 PHE A N 1
ATOM 683 C CA . PHE A 1 86 ? 14.001 0.304 -10.228 1.00 83.56 86 PHE A CA 1
ATOM 684 C C . PHE A 1 86 ? 13.469 -0.102 -11.604 1.00 83.56 86 PHE A C 1
ATOM 686 O O . PHE A 1 86 ? 14.197 -0.006 -12.591 1.00 83.56 86 PHE A O 1
ATOM 693 N N . HIS A 1 87 ? 12.203 -0.520 -11.687 1.00 82.75 87 HIS A N 1
ATOM 694 C CA . HIS A 1 87 ? 11.560 -0.822 -12.967 1.00 82.75 87 HIS A CA 1
ATOM 695 C C . HIS A 1 87 ? 11.457 0.426 -13.847 1.00 82.75 87 HIS A C 1
ATOM 697 O O . HIS A 1 87 ? 11.892 0.405 -14.995 1.00 82.75 87 HIS A O 1
ATOM 703 N N . GLN A 1 88 ? 10.982 1.545 -13.295 1.00 78.06 88 GLN A N 1
ATOM 704 C CA . GLN A 1 88 ? 10.908 2.817 -14.014 1.00 78.06 88 GLN A CA 1
ATOM 705 C C . GLN A 1 88 ? 12.289 3.306 -14.461 1.00 78.06 88 GLN A C 1
ATOM 707 O O . GLN A 1 88 ? 12.431 3.749 -15.599 1.00 78.06 88 GLN A O 1
ATOM 712 N N . LEU A 1 89 ? 13.311 3.183 -13.611 1.00 80.44 89 LEU A N 1
ATOM 713 C CA . LEU A 1 89 ? 14.685 3.538 -13.961 1.00 80.44 89 LEU A CA 1
ATOM 714 C C . LEU A 1 89 ? 15.202 2.670 -15.113 1.00 80.44 89 LEU A C 1
ATOM 716 O O . LEU A 1 89 ? 15.754 3.193 -16.078 1.00 80.44 89 LEU A O 1
ATOM 720 N N . LYS A 1 90 ? 14.963 1.354 -15.060 1.00 81.44 90 LYS A N 1
ATOM 721 C CA . LYS A 1 90 ? 15.321 0.439 -16.148 1.00 81.44 90 LYS A CA 1
ATOM 722 C C . LYS A 1 90 ? 14.620 0.827 -17.451 1.00 81.44 90 LYS A C 1
ATOM 724 O O . LYS A 1 90 ? 15.279 0.873 -18.487 1.00 81.44 90 LYS A O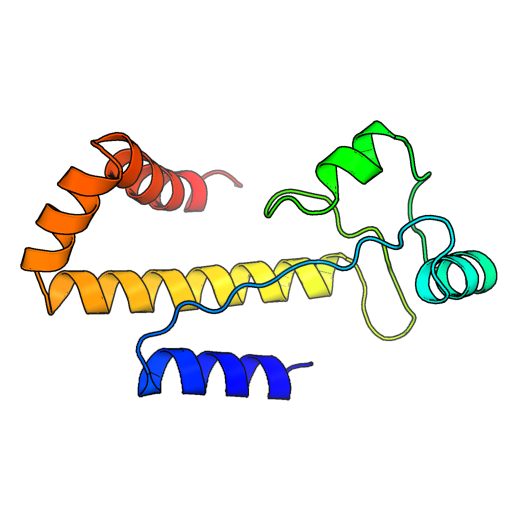 1
ATOM 729 N N . CYS A 1 91 ? 13.328 1.153 -17.404 1.00 77.56 91 CYS A N 1
ATOM 730 C CA . CYS A 1 91 ? 12.572 1.578 -18.581 1.00 77.56 91 CYS A CA 1
ATOM 731 C C . CYS A 1 91 ? 13.068 2.912 -19.156 1.00 77.56 91 CYS A C 1
ATOM 733 O O . CYS A 1 91 ? 13.119 3.047 -20.377 1.00 77.56 91 CYS A O 1
ATOM 735 N N . LEU A 1 92 ? 13.472 3.863 -18.307 1.00 75.88 92 LEU A N 1
ATOM 736 C CA . LEU A 1 92 ? 14.065 5.138 -18.730 1.00 75.88 92 LEU A CA 1
ATOM 737 C C . LEU A 1 92 ? 15.436 4.942 -19.386 1.00 75.88 92 LEU A C 1
ATOM 739 O O . LEU A 1 92 ? 15.701 5.544 -20.421 1.00 75.88 92 LEU A O 1
ATOM 743 N N . LEU A 1 93 ? 16.279 4.066 -18.829 1.00 79.31 93 LEU A N 1
ATOM 744 C CA . LEU A 1 93 ? 17.590 3.739 -19.401 1.00 79.31 93 LEU A CA 1
ATOM 745 C C . LEU A 1 93 ? 17.476 3.037 -20.761 1.00 79.31 93 LEU A C 1
ATOM 747 O O . LEU A 1 93 ? 18.266 3.313 -21.656 1.00 79.31 93 LEU A O 1
ATOM 751 N N . HIS A 1 94 ? 16.487 2.154 -20.935 1.00 79.00 94 HIS A N 1
ATOM 752 C CA . HIS A 1 94 ? 16.268 1.461 -22.211 1.00 79.00 94 HIS A CA 1
ATOM 753 C C . HIS A 1 94 ? 15.582 2.347 -23.261 1.00 79.00 94 HIS A C 1
ATOM 755 O O . HIS A 1 94 ? 15.700 2.081 -24.452 1.00 79.00 94 HIS A O 1
ATOM 761 N N . ASN A 1 95 ? 14.883 3.406 -22.841 1.00 75.62 95 ASN A N 1
ATOM 762 C CA . ASN A 1 95 ? 14.161 4.310 -23.733 1.00 75.62 95 ASN A CA 1
ATOM 763 C C . ASN A 1 95 ? 14.512 5.771 -23.415 1.00 75.62 95 ASN A C 1
ATOM 765 O O . ASN A 1 95 ? 13.696 6.483 -22.822 1.00 75.62 95 ASN A O 1
ATOM 769 N N . PRO A 1 96 ? 15.684 6.268 -23.851 1.00 74.19 96 PRO A N 1
ATOM 770 C CA . PRO A 1 96 ? 16.142 7.623 -23.529 1.00 74.19 96 PRO A CA 1
ATOM 771 C C . PRO A 1 96 ? 15.186 8.724 -24.024 1.00 74.19 96 PRO A C 1
ATOM 773 O O . PRO A 1 96 ? 15.129 9.804 -23.441 1.00 74.19 96 PRO A O 1
ATOM 776 N N . LYS A 1 97 ? 14.355 8.445 -25.039 1.00 73.31 97 LYS A N 1
ATOM 777 C CA . LYS A 1 97 ? 13.295 9.357 -25.508 1.00 73.31 97 LYS A CA 1
ATOM 778 C C . LYS A 1 97 ? 12.199 9.610 -24.458 1.00 73.31 97 LYS A C 1
ATOM 780 O O . LYS A 1 97 ? 11.629 10.696 -24.443 1.00 73.31 97 LYS A O 1
ATOM 785 N N . LEU A 1 98 ? 11.934 8.665 -23.546 1.00 69.50 98 LEU A N 1
ATOM 786 C CA . LEU A 1 98 ? 10.956 8.845 -22.460 1.00 69.50 98 LEU A CA 1
ATOM 787 C C . LEU A 1 98 ? 11.400 9.897 -21.440 1.00 69.50 98 LEU A C 1
ATOM 789 O O . LEU A 1 98 ? 10.551 10.518 -20.807 1.00 69.50 98 LEU A O 1
ATOM 793 N N . ILE A 1 99 ? 12.711 10.112 -21.285 1.00 68.88 99 ILE A N 1
ATOM 794 C CA . ILE A 1 99 ? 13.249 11.167 -20.417 1.00 68.88 99 ILE A CA 1
ATOM 795 C C . ILE A 1 99 ? 12.830 12.531 -20.964 1.00 68.88 99 ILE A C 1
ATOM 797 O O . ILE A 1 99 ? 12.337 13.364 -20.212 1.00 68.88 99 ILE A O 1
ATOM 801 N N . VAL A 1 100 ? 12.959 12.724 -22.279 1.00 68.00 100 VAL A N 1
ATOM 802 C CA . VAL A 1 100 ? 12.586 13.970 -22.960 1.00 68.00 100 VAL A CA 1
ATOM 803 C C . VAL A 1 100 ? 11.078 14.204 -22.883 1.00 68.00 100 VAL A C 1
ATOM 805 O O . VAL A 1 100 ? 10.666 15.305 -22.540 1.00 68.00 100 VAL A O 1
ATOM 808 N N . ILE A 1 101 ? 10.262 13.168 -23.117 1.00 66.50 101 ILE A N 1
ATOM 809 C CA . ILE A 1 101 ? 8.794 13.259 -23.025 1.00 66.50 101 ILE A CA 1
ATOM 810 C C . ILE A 1 101 ? 8.357 13.621 -21.601 1.00 66.50 101 ILE A C 1
ATOM 812 O O . ILE A 1 101 ? 7.612 14.578 -21.418 1.00 66.50 101 ILE A O 1
ATOM 816 N N . LYS A 1 102 ? 8.879 12.933 -20.574 1.00 62.78 102 LYS A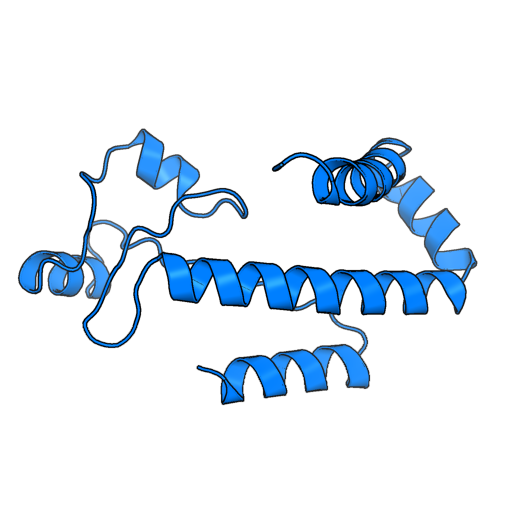 N 1
ATOM 817 C CA . LYS A 1 102 ? 8.561 13.260 -19.174 1.00 62.78 102 LYS A CA 1
ATOM 818 C C . LYS A 1 102 ? 9.022 14.661 -18.777 1.00 62.78 102 LYS A C 1
ATOM 820 O O . LYS A 1 102 ? 8.330 15.333 -18.020 1.00 62.78 102 LYS A O 1
ATOM 825 N N . PHE A 1 103 ? 10.177 15.097 -19.275 1.00 63.66 103 PHE A N 1
ATOM 826 C CA . PHE A 1 103 ? 10.687 16.445 -19.031 1.00 63.66 103 PHE A CA 1
ATOM 827 C C . PHE A 1 103 ? 9.801 17.519 -19.676 1.00 63.66 103 PHE A C 1
ATOM 829 O O . PHE A 1 103 ? 9.599 18.574 -19.081 1.00 63.66 103 PHE A O 1
ATOM 836 N N . TRP A 1 104 ? 9.239 17.234 -20.854 1.00 60.34 104 TRP A N 1
ATOM 837 C CA . TRP A 1 104 ? 8.308 18.119 -21.556 1.00 60.34 104 TRP A CA 1
ATOM 838 C C . TRP A 1 104 ? 6.908 18.158 -20.927 1.00 60.34 104 TRP A C 1
ATOM 840 O O . TRP A 1 104 ? 6.335 19.234 -20.809 1.00 60.34 104 TRP A O 1
ATOM 850 N N . GLU A 1 105 ? 6.361 17.018 -20.492 1.00 59.09 105 GLU A N 1
ATOM 851 C CA . GLU A 1 105 ? 5.005 16.942 -19.920 1.00 59.09 105 GLU A CA 1
ATOM 852 C C . GLU A 1 105 ? 4.916 17.425 -18.464 1.00 59.09 105 GLU A C 1
ATOM 854 O O . GLU A 1 105 ? 3.897 17.982 -18.065 1.00 59.09 105 GLU A O 1
ATOM 859 N N . GLN A 1 106 ? 5.951 17.187 -17.649 1.00 57.91 106 GLN A N 1
ATOM 860 C CA . GLN A 1 106 ? 5.902 17.411 -16.193 1.00 57.91 106 GLN A CA 1
ATOM 861 C C . GLN A 1 106 ? 6.911 18.461 -15.693 1.00 57.91 106 GLN A C 1
ATOM 863 O O . GLN A 1 106 ? 6.915 18.811 -14.511 1.00 57.91 106 GLN A O 1
ATOM 868 N N . GLY A 1 107 ? 7.746 19.004 -16.586 1.00 60.03 107 GLY A N 1
ATOM 869 C CA . GLY A 1 107 ? 8.726 20.041 -16.269 1.00 60.03 107 GLY A CA 1
ATOM 870 C C . GLY A 1 107 ? 9.935 19.551 -15.448 1.00 60.03 107 GLY A C 1
ATOM 871 O O . GLY A 1 107 ? 10.079 18.360 -15.143 1.00 60.03 107 GLY A O 1
ATOM 872 N N . PRO A 1 108 ? 10.847 20.462 -15.061 1.00 58.94 108 PRO A N 1
ATOM 873 C CA . PRO A 1 108 ? 12.091 20.116 -14.363 1.00 58.94 108 PRO A CA 1
ATOM 874 C C . PRO A 1 108 ? 11.890 19.566 -12.936 1.00 58.94 108 PRO A C 1
ATOM 876 O O . PRO A 1 108 ? 12.761 18.863 -12.419 1.00 58.94 108 PRO A O 1
ATOM 879 N N . GLU A 1 109 ? 10.734 19.807 -12.308 1.00 56.84 109 GLU A N 1
ATOM 880 C CA . GLU A 1 109 ? 10.418 19.330 -10.949 1.00 56.84 109 GLU A CA 1
ATOM 881 C C . GLU A 1 109 ? 10.348 17.798 -10.843 1.00 56.84 109 GLU A C 1
ATOM 883 O O . GLU A 1 109 ? 10.625 17.206 -9.795 1.00 56.84 109 GLU A O 1
ATOM 888 N N . THR A 1 110 ? 10.066 17.120 -11.954 1.00 55.03 110 THR A N 1
ATOM 889 C CA . THR A 1 110 ? 10.065 15.657 -12.035 1.00 55.03 110 THR A CA 1
ATOM 890 C C . THR A 1 110 ? 11.445 15.070 -11.753 1.00 55.03 110 THR A C 1
ATOM 892 O O . THR A 1 110 ? 11.570 14.136 -10.961 1.00 55.03 110 THR A O 1
ATOM 895 N N . ILE A 1 111 ? 12.500 15.656 -12.334 1.00 57.69 111 ILE A N 1
ATOM 896 C CA . ILE A 1 111 ? 13.890 15.238 -12.095 1.00 57.69 111 ILE A CA 1
ATOM 897 C C . ILE A 1 111 ? 14.268 15.489 -10.631 1.00 57.69 111 ILE A C 1
ATOM 899 O O . ILE A 1 111 ? 14.914 14.650 -10.001 1.00 57.69 111 ILE A O 1
ATOM 903 N N . ARG A 1 112 ? 13.791 16.598 -10.055 1.00 52.81 112 ARG A N 1
ATOM 904 C CA . ARG A 1 112 ? 14.020 16.943 -8.649 1.00 52.81 112 ARG A CA 1
ATOM 905 C C . ARG A 1 112 ? 13.398 15.919 -7.696 1.00 52.81 112 ARG A C 1
ATOM 907 O O . ARG A 1 112 ? 14.064 15.517 -6.749 1.00 52.81 112 ARG A O 1
ATOM 914 N N . ARG A 1 113 ? 12.186 15.413 -7.974 1.00 53.22 113 ARG A N 1
ATOM 915 C CA . ARG A 1 113 ? 11.561 14.302 -7.220 1.00 53.22 113 ARG A CA 1
ATOM 916 C C . ARG A 1 113 ? 12.345 12.991 -7.325 1.00 53.22 113 ARG A C 1
ATOM 918 O O . ARG A 1 113 ? 12.491 12.307 -6.313 1.00 53.22 113 ARG A O 1
ATOM 925 N N . PHE A 1 114 ? 12.873 12.653 -8.504 1.00 54.09 114 PHE A N 1
ATOM 926 C CA . PHE A 1 114 ? 13.755 11.488 -8.669 1.00 54.09 114 PHE A CA 1
ATOM 927 C C . PHE A 1 114 ? 15.028 11.622 -7.818 1.00 54.09 114 PHE A C 1
ATOM 929 O O . PHE A 1 114 ? 15.423 10.662 -7.157 1.00 54.09 114 PHE A O 1
ATOM 936 N N . TYR A 1 115 ? 15.615 12.822 -7.765 1.00 50.78 115 TYR A N 1
ATOM 937 C CA . TYR A 1 115 ? 16.784 13.124 -6.935 1.00 50.78 115 TYR A CA 1
ATOM 938 C C . TYR A 1 115 ? 16.460 13.100 -5.430 1.00 50.78 115 TYR A C 1
ATOM 940 O O . TYR A 1 115 ? 17.227 12.561 -4.637 1.00 50.78 115 TYR A O 1
ATOM 948 N N . TYR A 1 116 ? 15.289 13.609 -5.033 1.00 47.12 116 TYR A N 1
ATOM 949 C CA . TYR A 1 116 ? 14.844 13.655 -3.635 1.00 47.12 116 TYR A CA 1
ATOM 950 C C . TYR A 1 116 ? 14.583 12.260 -3.052 1.00 47.12 116 TYR A C 1
ATOM 952 O O . TYR A 1 116 ? 14.907 11.998 -1.897 1.00 47.12 116 TYR A O 1
ATOM 960 N N . VAL A 1 117 ? 14.039 11.330 -3.846 1.00 49.34 117 VAL A N 1
ATOM 961 C CA . VAL A 1 117 ? 13.901 9.911 -3.456 1.00 49.34 117 VAL A CA 1
ATOM 962 C C . VAL A 1 117 ? 15.274 9.245 -3.279 1.00 49.34 117 VAL A C 1
ATOM 964 O O . VAL A 1 117 ? 15.426 8.373 -2.426 1.00 49.34 117 VAL A O 1
ATOM 967 N N . PHE A 1 118 ? 16.287 9.683 -4.033 1.00 44.00 118 PHE A N 1
ATOM 968 C CA . PHE A 1 118 ? 17.671 9.224 -3.890 1.00 44.00 118 PHE A CA 1
ATOM 969 C C . PHE A 1 118 ? 18.352 9.790 -2.628 1.00 44.00 118 PHE A C 1
ATOM 971 O O . PHE A 1 118 ? 19.098 9.073 -1.967 1.00 44.00 118 PHE A O 1
ATOM 978 N N . SER A 1 119 ? 18.070 11.046 -2.252 1.00 43.88 119 SER A N 1
ATOM 979 C CA . SER A 1 119 ? 18.666 11.701 -1.073 1.00 43.88 119 SER A CA 1
ATOM 980 C C . SER A 1 119 ? 17.969 11.353 0.248 1.00 43.88 119 SER A C 1
ATOM 982 O O . SER A 1 119 ? 18.627 11.229 1.277 1.00 43.88 119 SER A O 1
ATOM 984 N N . THR A 1 120 ? 16.649 11.149 0.243 1.00 42.88 120 THR A N 1
ATOM 985 C CA . THR A 1 120 ? 15.872 10.796 1.453 1.00 42.88 120 THR A CA 1
ATOM 986 C C . THR A 1 120 ? 15.970 9.320 1.841 1.00 42.88 120 THR A C 1
ATOM 988 O O . THR A 1 120 ? 15.594 8.954 2.948 1.00 42.88 120 THR A O 1
ATOM 991 N N . GLY A 1 121 ? 16.567 8.470 0.999 1.00 38.03 121 GLY A N 1
ATOM 992 C CA . GLY A 1 121 ? 16.948 7.104 1.375 1.00 38.03 121 GLY A CA 1
ATOM 993 C C . GLY A 1 121 ? 18.110 7.013 2.378 1.00 38.03 121 GLY A C 1
ATOM 994 O O . GLY A 1 121 ? 18.448 5.904 2.779 1.00 38.03 121 GLY A O 1
ATOM 995 N N . ASN A 1 122 ? 18.712 8.145 2.771 1.00 37.66 122 ASN A N 1
ATOM 996 C CA . ASN A 1 122 ? 19.879 8.229 3.659 1.00 37.66 122 ASN A CA 1
ATOM 997 C C . ASN A 1 122 ? 19.661 9.088 4.922 1.00 37.66 122 ASN A C 1
ATOM 999 O O . ASN A 1 122 ? 20.618 9.336 5.650 1.00 37.66 122 ASN A O 1
ATOM 1003 N N . SER A 1 123 ? 18.436 9.549 5.191 1.00 35.31 123 SER A N 1
ATOM 1004 C CA . SER A 1 123 ? 18.136 10.468 6.300 1.00 35.31 123 SER A CA 1
ATOM 1005 C C . SER A 1 123 ? 17.193 9.844 7.331 1.00 35.31 123 SER A C 1
ATOM 1007 O O . SER A 1 123 ? 16.182 10.442 7.662 1.00 35.31 123 SER A O 1
ATOM 1009 N N . ASP A 1 124 ? 17.523 8.647 7.806 1.00 37.53 124 ASP A N 1
ATOM 1010 C CA . ASP A 1 124 ? 17.078 8.142 9.111 1.00 37.53 124 ASP A CA 1
ATOM 1011 C C . ASP A 1 124 ? 18.192 7.218 9.636 1.00 37.53 124 ASP A C 1
ATOM 1013 O O . ASP A 1 124 ? 18.180 5.998 9.447 1.00 37.53 124 ASP A O 1
ATOM 1017 N N . LYS A 1 125 ? 19.223 7.854 10.195 1.00 33.88 125 LYS A N 1
ATOM 1018 C CA . LYS A 1 125 ? 20.184 7.284 11.141 1.00 33.88 125 LYS A CA 1
ATOM 1019 C C . LYS A 1 125 ? 20.096 8.106 12.414 1.00 33.88 125 LYS A C 1
ATOM 1021 O O . LYS A 1 125 ? 19.976 9.343 12.270 1.00 33.88 125 LYS A O 1
#

Secondary structure (DSSP, 8-state):
-HHHHHHHHHHHHHH-PPPP-------TTSHHHHHHHHTT-B-S---HHHHHHTTSTTS---B--SS--HHHHHHHHHHHHHHHHHHHHHHHHH-HHHHHHHHHHH-THHHHHHHHHHHHTT---

Foldseek 3Di:
DVVVLVVQLVCCVPVVDQDDDWADDLDPPDPSVVVCVVQVQFPDDDDPVLSVCRGPPPHFRGGDDPVGDSVRVVVSSVVSVVSSLVSVVVVCVVPVVVVVVCCVPPNPVVVVVNVVVVVVVPPDD

Radius of gyration: 17.74 Å; chains: 1; bounding box: 42×33×42 Å

pLDDT: mean 74.17, std 14.45, range [33.88, 91.31]

Sequence (125 aa):
MNDTLNFAIKLMKEYNVTPLFSRLLPMLGTEVYNIAIERGYINQKLTQEIMARGNQETGISLVETEEFNTGDINAILKAMRKKTFFHQLKCLLHNPKLIVIKFWEQGPETIRRFYYVFSTGNSDK